Protein AF-A0A517QUG9-F1 (afdb_monomer_lite)

pLDDT: mean 95.22, std 3.38, range [81.62, 98.56]

Radius of gyration: 12.28 Å; chains: 1; bounding box: 32×25×33 Å

Sequence (103 aa):
MQISFASYSKFLPDFAAALRDHSAKLDSGETIRIELESGGYAAATTVTIHPHDRESFETEWESSDSTRFPARIKALATALMKARCYGRFSVSHNDGLVELRRE

Foldseek 3Di:
DKAWADPDDPCLVQLLVQCVVCVVCQVVQHKGKGFAAFDFDKDKWKWFFDLPDPTIIDIPDDDPDNVPPGPVVSSNSNSCVVVVVGAMWIWTDDGRMIIIGGD

Structure (mmCIF, N/CA/C/O backbone):
data_AF-A0A517QUG9-F1
#
_entry.id   AF-A0A517QUG9-F1
#
loop_
_atom_site.group_PDB
_atom_site.id
_atom_site.type_symbol
_atom_site.label_atom_id
_atom_site.label_alt_id
_atom_site.label_comp_id
_atom_site.label_asym_id
_atom_site.label_entity_id
_atom_site.label_seq_id
_atom_site.pdbx_PDB_ins_code
_atom_site.Cartn_x
_atom_site.Cartn_y
_atom_site.Cartn_z
_atom_site.occupancy
_atom_site.B_iso_or_equiv
_atom_site.auth_seq_id
_atom_site.auth_comp_id
_atom_site.auth_asym_id
_atom_site.auth_atom_id
_atom_site.pdbx_PDB_model_num
ATOM 1 N N . MET A 1 1 ? 6.456 -8.730 9.445 1.00 92.56 1 MET A N 1
ATOM 2 C CA . MET A 1 1 ? 7.750 -8.107 9.076 1.00 92.56 1 MET A CA 1
ATOM 3 C C . MET A 1 1 ? 7.615 -6.585 9.098 1.00 92.56 1 MET A C 1
ATOM 5 O O . MET A 1 1 ? 6.533 -6.107 8.798 1.00 92.56 1 MET A O 1
ATOM 9 N N . GLN A 1 2 ? 8.666 -5.833 9.451 1.00 94.69 2 GLN A N 1
ATOM 10 C CA . GLN A 1 2 ? 8.672 -4.358 9.405 1.00 94.69 2 GLN A CA 1
ATOM 11 C C . GLN A 1 2 ? 9.424 -3.859 8.169 1.00 94.69 2 GLN A C 1
ATOM 13 O O . GLN A 1 2 ? 10.519 -4.346 7.881 1.00 94.69 2 GLN A O 1
ATOM 18 N N . ILE A 1 3 ? 8.857 -2.886 7.453 1.00 96.19 3 ILE A N 1
ATOM 19 C CA . ILE A 1 3 ? 9.464 -2.271 6.268 1.00 96.19 3 ILE A CA 1
ATOM 20 C C . ILE A 1 3 ? 9.449 -0.754 6.430 1.00 96.19 3 ILE A C 1
ATOM 22 O O . ILE A 1 3 ? 8.403 -0.155 6.663 1.00 96.19 3 ILE A O 1
ATOM 26 N N . SER A 1 4 ? 10.602 -0.108 6.259 1.00 96.75 4 SER A N 1
ATOM 27 C CA . SER A 1 4 ? 10.670 1.355 6.278 1.00 96.75 4 SER A CA 1
ATOM 28 C C . SER A 1 4 ? 9.918 1.953 5.091 1.00 96.75 4 SER A C 1
ATOM 30 O O . SER A 1 4 ? 9.973 1.407 3.981 1.00 96.75 4 SER A O 1
ATOM 32 N N . PHE A 1 5 ? 9.292 3.113 5.277 1.00 97.06 5 PHE A N 1
ATOM 33 C CA . PHE A 1 5 ? 8.690 3.870 4.180 1.00 97.06 5 PHE A CA 1
ATOM 34 C C . PHE A 1 5 ? 9.722 4.255 3.110 1.00 97.06 5 PHE A C 1
ATOM 36 O O . PHE A 1 5 ? 10.939 4.231 3.317 1.00 97.06 5 PHE A O 1
ATOM 43 N N . ALA A 1 6 ? 9.246 4.562 1.904 1.00 93.88 6 ALA A N 1
ATOM 44 C CA . ALA A 1 6 ? 10.110 5.061 0.842 1.00 93.88 6 ALA A CA 1
ATOM 45 C C . ALA A 1 6 ? 10.413 6.549 1.063 1.00 93.88 6 ALA A C 1
ATOM 47 O O . ALA A 1 6 ? 9.495 7.352 1.228 1.00 93.88 6 ALA A O 1
ATOM 48 N N . SER A 1 7 ? 11.687 6.941 0.976 1.00 90.00 7 SER A N 1
ATOM 49 C CA . SER A 1 7 ? 12.073 8.360 0.972 1.00 90.00 7 SER A CA 1
ATOM 50 C C . SER A 1 7 ? 11.537 9.078 -0.273 1.00 90.00 7 SER A C 1
ATOM 52 O O . SER A 1 7 ? 11.067 10.211 -0.195 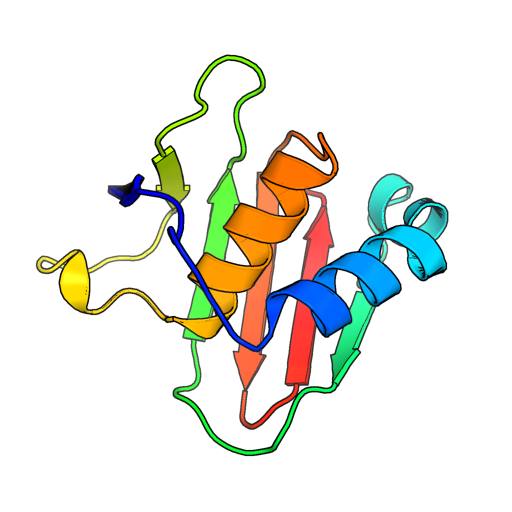1.00 90.00 7 SER A O 1
ATOM 54 N N . TYR A 1 8 ? 11.561 8.393 -1.421 1.00 89.81 8 TYR A N 1
ATOM 55 C CA . TYR A 1 8 ? 11.059 8.881 -2.701 1.00 89.81 8 TYR A CA 1
ATOM 56 C C . TYR A 1 8 ? 10.549 7.719 -3.563 1.00 89.81 8 TYR A C 1
ATOM 58 O O . TYR A 1 8 ? 11.090 6.615 -3.519 1.00 89.81 8 TYR A O 1
ATOM 66 N N . SER A 1 9 ? 9.510 7.970 -4.357 1.00 94.38 9 SER A N 1
ATOM 67 C CA . SER A 1 9 ? 9.063 7.081 -5.429 1.00 94.38 9 SER A CA 1
ATOM 68 C C . SER A 1 9 ? 8.309 7.893 -6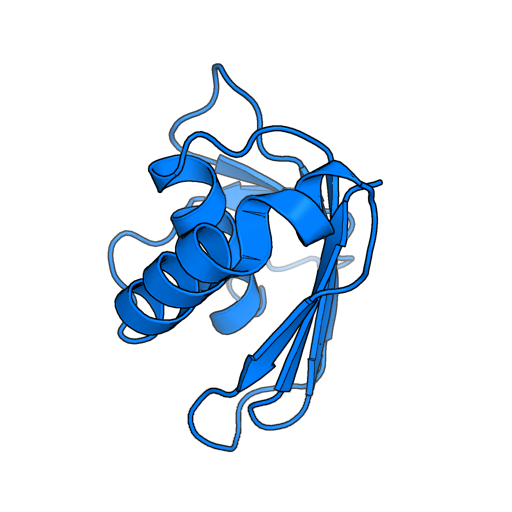.475 1.00 94.38 9 SER A C 1
ATOM 70 O O . SER A 1 9 ? 7.497 8.754 -6.127 1.00 94.38 9 SER A O 1
ATOM 72 N N . LYS A 1 10 ? 8.547 7.588 -7.754 1.00 95.31 10 LYS A N 1
ATOM 73 C CA . LYS A 1 10 ? 7.858 8.238 -8.875 1.00 95.31 10 LYS A CA 1
ATOM 74 C C . LYS A 1 10 ? 6.354 7.949 -8.928 1.00 95.31 10 LYS A C 1
ATOM 76 O O . LYS A 1 10 ? 5.633 8.729 -9.522 1.00 95.31 10 LYS A O 1
ATOM 81 N N . PHE A 1 11 ? 5.891 6.883 -8.268 1.00 95.88 11 PHE A N 1
ATOM 82 C CA . PHE A 1 11 ? 4.476 6.480 -8.222 1.00 95.88 11 PHE A CA 1
ATOM 83 C C . PHE A 1 11 ? 3.670 7.191 -7.125 1.00 95.88 11 PHE A C 1
ATOM 85 O O . PHE A 1 11 ? 2.461 7.011 -7.022 1.00 95.88 11 PHE A O 1
ATOM 92 N N . LEU A 1 12 ? 4.326 7.969 -6.251 1.00 95.94 12 LEU A N 1
ATOM 93 C CA . LEU A 1 12 ? 3.637 8.662 -5.158 1.00 95.94 12 LEU A CA 1
ATOM 94 C C . LEU A 1 12 ? 2.527 9.615 -5.630 1.00 95.94 12 LEU A C 1
ATOM 96 O O . LEU A 1 12 ? 1.490 9.625 -4.969 1.00 95.94 12 LEU A O 1
ATOM 100 N N . PRO A 1 13 ? 2.698 10.410 -6.707 1.00 95.75 13 PRO A N 1
ATOM 101 C CA . PRO A 1 13 ? 1.632 11.279 -7.198 1.00 95.75 13 PRO A CA 1
ATOM 102 C C . PRO A 1 13 ? 0.384 10.498 -7.625 1.00 95.75 13 PRO A C 1
ATOM 104 O O . PRO A 1 13 ? -0.717 10.876 -7.228 1.00 95.75 13 PRO A O 1
ATOM 107 N N . ASP A 1 14 ? 0.560 9.384 -8.342 1.00 96.75 14 ASP A N 1
ATOM 108 C CA . ASP A 1 14 ? -0.545 8.546 -8.826 1.00 96.75 14 ASP A CA 1
ATOM 109 C C . ASP A 1 14 ? -1.317 7.926 -7.656 1.00 96.75 14 ASP A C 1
ATOM 111 O O . ASP A 1 14 ? -2.543 8.014 -7.585 1.00 96.75 14 ASP A O 1
ATOM 115 N N . PHE A 1 15 ? -0.599 7.391 -6.661 1.00 97.50 15 PHE A N 1
ATOM 116 C CA . PHE A 1 15 ? -1.228 6.874 -5.446 1.00 97.50 15 PHE A CA 1
ATOM 117 C C . PHE A 1 15 ? -1.939 7.963 -4.641 1.00 97.50 15 PHE A C 1
ATOM 119 O O . PHE A 1 15 ? -3.040 7.738 -4.145 1.00 97.50 15 PHE A O 1
ATOM 126 N N . ALA A 1 16 ? -1.340 9.147 -4.500 1.00 96.50 16 ALA A N 1
ATOM 127 C CA . ALA A 1 16 ? -1.961 10.247 -3.769 1.00 96.50 16 ALA A CA 1
ATOM 128 C C . ALA A 1 16 ? -3.256 10.726 -4.446 1.00 96.50 16 ALA A C 1
ATOM 130 O O . ALA A 1 16 ? -4.236 11.004 -3.755 1.00 96.50 16 ALA A O 1
ATOM 131 N N . ALA A 1 17 ? -3.272 10.794 -5.781 1.00 96.94 17 ALA A N 1
ATOM 132 C CA . ALA A 1 17 ? -4.474 11.111 -6.543 1.00 96.94 17 ALA A CA 1
ATOM 133 C C . ALA A 1 17 ? -5.554 10.039 -6.344 1.00 96.94 17 ALA A C 1
ATOM 135 O O . ALA A 1 17 ? -6.662 10.367 -5.927 1.00 96.94 17 ALA A O 1
ATOM 136 N N . ALA A 1 18 ? -5.209 8.761 -6.515 1.00 96.94 18 ALA A N 1
ATOM 137 C CA . ALA A 1 18 ? -6.158 7.662 -6.365 1.00 96.94 18 ALA A CA 1
ATOM 138 C C . ALA A 1 18 ? -6.764 7.566 -4.953 1.00 96.94 18 ALA A C 1
ATOM 140 O O . ALA A 1 18 ? -7.968 7.367 -4.811 1.00 96.94 18 ALA A O 1
ATOM 141 N N . LEU A 1 19 ? -5.960 7.745 -3.897 1.00 96.81 19 LEU A N 1
ATOM 142 C CA . LEU A 1 19 ? -6.455 7.728 -2.515 1.00 96.81 19 LEU A CA 1
ATOM 143 C C . LEU A 1 19 ? -7.420 8.883 -2.231 1.00 96.81 19 LEU A C 1
ATOM 145 O O . LEU A 1 19 ? -8.392 8.706 -1.499 1.00 96.81 19 LEU A O 1
ATOM 149 N N . ARG A 1 20 ? -7.176 10.059 -2.816 1.00 96.62 20 ARG A N 1
ATOM 150 C CA . ARG A 1 20 ? -8.091 11.198 -2.710 1.00 96.62 20 ARG A CA 1
ATOM 151 C C . ARG A 1 20 ? -9.399 10.911 -3.447 1.00 96.62 20 ARG A C 1
ATOM 153 O O . ARG A 1 20 ? -10.471 11.082 -2.868 1.00 96.62 20 ARG A O 1
ATOM 160 N N . ASP A 1 21 ? -9.300 10.442 -4.687 1.00 97.06 21 ASP A N 1
ATOM 161 C CA . ASP A 1 21 ? -10.435 10.275 -5.599 1.00 97.06 21 ASP A CA 1
ATOM 162 C C . ASP A 1 21 ? -11.306 9.049 -5.239 1.00 97.06 21 ASP A C 1
ATOM 164 O O . ASP A 1 21 ? -12.478 8.972 -5.616 1.00 97.06 21 ASP A O 1
ATOM 168 N N . HIS A 1 22 ? -10.767 8.100 -4.463 1.00 95.75 22 HIS A N 1
ATOM 169 C CA . HIS A 1 22 ? -11.462 6.881 -4.031 1.00 95.75 22 HIS A CA 1
ATOM 170 C C . HIS A 1 22 ? -11.550 6.698 -2.510 1.00 95.75 22 HIS A C 1
ATOM 172 O O . HIS A 1 22 ? -11.847 5.597 -2.047 1.00 95.75 22 HIS A O 1
ATOM 178 N N . SER A 1 23 ? -11.346 7.761 -1.729 1.00 93.62 23 SER A N 1
ATOM 179 C CA . SER A 1 23 ? -11.400 7.720 -0.257 1.00 93.62 23 SER A CA 1
ATOM 180 C C . SER A 1 23 ? -12.678 7.059 0.279 1.00 93.62 23 SER A C 1
ATOM 182 O O . SER A 1 23 ? -12.597 6.108 1.049 1.00 93.62 23 SER A O 1
ATOM 184 N N . ALA A 1 24 ? -13.852 7.458 -0.223 1.00 95.12 24 ALA A N 1
ATOM 185 C CA . ALA A 1 24 ? -15.139 6.890 0.193 1.00 95.12 24 ALA A CA 1
ATOM 186 C C . ALA A 1 24 ? -15.272 5.376 -0.075 1.00 95.12 24 ALA A C 1
ATOM 188 O O . ALA A 1 24 ? -15.865 4.650 0.725 1.00 95.12 24 ALA A O 1
ATOM 189 N N . LYS A 1 25 ? -14.704 4.882 -1.183 1.00 95.38 25 LYS A N 1
ATOM 190 C CA . LYS A 1 25 ? -14.681 3.444 -1.502 1.00 95.38 25 LYS A CA 1
ATOM 191 C C . LYS A 1 25 ? -13.747 2.693 -0.561 1.00 95.38 25 LYS A C 1
ATOM 193 O O . LYS A 1 25 ? -14.103 1.655 -0.016 1.00 95.38 25 LYS A O 1
ATOM 198 N N . LEU A 1 26 ? -12.562 3.250 -0.323 1.00 94.88 26 LEU A N 1
ATOM 199 C CA . LEU A 1 26 ? -11.595 2.642 0.582 1.00 94.88 26 LEU A CA 1
ATOM 200 C C . LEU A 1 26 ? -12.125 2.576 2.024 1.00 94.88 26 LEU A C 1
ATOM 202 O O . LEU A 1 26 ? -11.912 1.580 2.711 1.00 94.88 26 LEU A O 1
ATOM 206 N N . ASP A 1 27 ? -12.837 3.607 2.479 1.00 93.81 27 ASP A N 1
ATOM 207 C CA . ASP A 1 27 ? -13.409 3.665 3.829 1.00 93.81 27 ASP A CA 1
ATOM 208 C C . ASP A 1 27 ? -14.627 2.749 4.012 1.00 93.81 27 ASP A C 1
ATOM 210 O O . ASP A 1 27 ? -14.883 2.291 5.122 1.00 93.81 27 ASP A O 1
ATOM 214 N N . SER A 1 28 ? -15.338 2.419 2.931 1.00 94.94 28 SER A N 1
ATOM 215 C CA . SER A 1 28 ? -16.420 1.422 2.936 1.00 94.94 28 SER A CA 1
ATOM 216 C C . SER A 1 28 ? -15.930 -0.021 2.747 1.00 94.94 28 SER A C 1
ATOM 218 O O . SER A 1 28 ? -16.743 -0.944 2.725 1.00 94.94 28 SER A O 1
ATOM 220 N N . GLY A 1 29 ? -14.613 -0.239 2.643 1.00 94.56 29 GLY A N 1
ATOM 221 C CA . GLY A 1 29 ? -14.023 -1.567 2.446 1.00 94.56 29 GLY A CA 1
ATOM 222 C C . GLY A 1 29 ? -14.137 -2.093 1.012 1.00 94.56 29 GLY A C 1
ATOM 223 O O . GLY A 1 29 ? -13.867 -3.270 0.763 1.00 94.56 29 GLY A O 1
ATOM 224 N N . GLU A 1 30 ? -14.514 -1.248 0.050 1.00 97.06 30 GLU A N 1
ATOM 225 C CA . GLU A 1 30 ? -14.487 -1.603 -1.365 1.00 97.06 30 GLU A CA 1
ATOM 226 C C . GLU A 1 30 ? -13.047 -1.669 -1.892 1.00 97.06 30 GLU A C 1
ATOM 228 O O . GLU A 1 30 ? -12.142 -0.956 -1.448 1.00 97.06 30 GLU A O 1
ATOM 2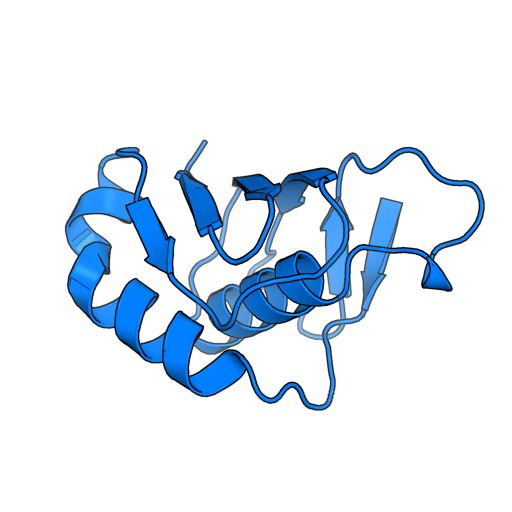33 N N . THR A 1 31 ? -12.832 -2.524 -2.892 1.00 97.38 31 THR A N 1
ATOM 234 C CA . THR A 1 31 ? -11.552 -2.589 -3.599 1.00 97.38 31 THR A CA 1
ATOM 235 C C . THR A 1 31 ? -11.432 -1.427 -4.577 1.00 97.38 31 THR A C 1
ATOM 237 O O . THR A 1 31 ? -12.267 -1.260 -5.470 1.00 97.38 31 THR A O 1
ATOM 240 N N . ILE A 1 32 ? -10.347 -0.667 -4.463 1.00 97.44 32 ILE A N 1
ATOM 241 C CA . ILE A 1 32 ? -9.960 0.349 -5.441 1.00 97.44 32 ILE A CA 1
ATOM 242 C C . ILE A 1 32 ? -8.872 -0.211 -6.359 1.00 97.44 32 ILE A C 1
ATOM 244 O O . ILE A 1 32 ? -8.035 -1.010 -5.933 1.00 97.44 32 ILE A O 1
ATOM 248 N N . ARG A 1 33 ? -8.893 0.209 -7.626 1.00 97.50 33 ARG A N 1
ATOM 249 C CA . ARG A 1 33 ? -7.917 -0.180 -8.649 1.00 97.50 33 ARG A CA 1
ATOM 250 C C . ARG A 1 33 ? -7.146 1.046 -9.093 1.00 97.50 33 ARG A C 1
ATOM 252 O O . ARG A 1 33 ? -7.753 2.070 -9.389 1.00 97.50 33 ARG A O 1
ATOM 259 N N . ILE A 1 34 ? -5.828 0.933 -9.107 1.00 97.38 34 ILE A N 1
ATOM 260 C CA . ILE A 1 34 ? -4.915 2.021 -9.438 1.00 97.38 34 ILE A CA 1
ATOM 261 C C . ILE A 1 34 ? -4.036 1.534 -10.579 1.00 97.38 34 ILE A C 1
ATOM 263 O O . ILE A 1 34 ? -3.314 0.547 -10.431 1.00 97.38 34 ILE A O 1
ATOM 267 N N . GLU A 1 35 ? -4.118 2.219 -11.712 1.00 96.12 35 GLU A N 1
ATOM 268 C CA . GLU A 1 35 ? -3.293 1.937 -12.881 1.00 96.12 35 GLU A CA 1
ATOM 269 C C . GLU A 1 35 ? -2.019 2.783 -12.821 1.00 96.12 35 GLU A C 1
ATOM 271 O O . GLU A 1 35 ? -2.064 4.003 -12.665 1.00 96.12 35 GLU A O 1
ATOM 276 N N . LEU A 1 36 ? -0.875 2.116 -12.921 1.00 95.31 36 LEU A N 1
ATOM 277 C CA . LEU A 1 36 ? 0.452 2.710 -13.033 1.00 95.31 36 LEU A CA 1
ATOM 278 C C . LEU A 1 36 ? 1.043 2.368 -14.404 1.00 95.31 36 LEU A C 1
ATOM 280 O O . LEU A 1 36 ? 0.478 1.588 -15.169 1.00 95.31 36 LEU A O 1
ATOM 284 N N . GLU A 1 37 ? 2.240 2.884 -14.694 1.00 93.69 37 GLU A N 1
ATOM 285 C CA . GLU A 1 37 ? 3.014 2.387 -15.836 1.00 93.69 37 GLU A CA 1
ATOM 286 C C . GLU A 1 37 ? 3.182 0.848 -15.753 1.00 93.69 37 GLU A C 1
ATOM 288 O O . GLU A 1 37 ? 3.384 0.278 -14.668 1.00 93.69 37 GLU A O 1
ATOM 293 N N . SER A 1 38 ? 3.147 0.172 -16.901 1.00 92.62 38 SER A N 1
ATOM 294 C CA . SER A 1 38 ? 3.308 -1.285 -16.991 1.00 92.62 38 SER A CA 1
ATOM 295 C C . SER A 1 38 ? 4.620 -1.778 -16.360 1.00 92.62 38 SER A C 1
ATOM 297 O O . SER A 1 38 ? 5.599 -1.035 -16.229 1.00 92.62 38 SER A O 1
ATOM 299 N N . GLY A 1 39 ? 4.662 -3.054 -15.987 1.00 92.00 39 GLY A N 1
ATOM 300 C CA . GLY A 1 39 ? 5.822 -3.727 -15.412 1.00 92.00 39 GLY A CA 1
ATOM 301 C C . GLY A 1 39 ? 5.800 -3.841 -13.888 1.00 92.00 39 GLY A C 1
ATOM 302 O O . GLY A 1 39 ? 4.787 -3.650 -13.221 1.00 92.00 39 GLY A O 1
ATOM 303 N N . GLY A 1 40 ? 6.961 -4.166 -13.317 1.00 87.75 40 GLY A N 1
ATOM 304 C CA . GLY A 1 40 ? 7.106 -4.479 -11.895 1.00 87.75 40 GLY A CA 1
ATOM 305 C C . GLY A 1 40 ? 6.713 -5.919 -11.550 1.00 87.75 40 GLY A C 1
ATOM 306 O O . GLY A 1 40 ? 5.990 -6.588 -12.279 1.00 87.75 40 GLY A O 1
ATOM 307 N N . TYR A 1 41 ? 7.214 -6.410 -10.418 1.00 86.50 41 TYR A N 1
ATOM 308 C CA . TYR A 1 41 ? 6.980 -7.789 -9.992 1.00 86.50 41 TYR A CA 1
ATOM 309 C C . TYR A 1 41 ? 5.579 -7.975 -9.422 1.00 86.50 41 TYR A C 1
ATOM 311 O O . TYR A 1 41 ? 5.119 -7.151 -8.626 1.00 86.50 41 TYR A O 1
ATOM 319 N N . ALA A 1 42 ? 4.934 -9.079 -9.798 1.00 93.38 42 ALA A N 1
ATOM 320 C CA . ALA A 1 42 ? 3.685 -9.489 -9.186 1.00 93.38 42 ALA A CA 1
ATOM 321 C C . ALA A 1 42 ? 3.909 -9.813 -7.703 1.00 93.38 42 ALA A C 1
ATOM 323 O O . ALA A 1 42 ? 4.861 -10.513 -7.350 1.00 93.38 42 ALA A O 1
ATOM 324 N N . ALA A 1 43 ? 3.052 -9.282 -6.838 1.00 94.75 43 ALA A N 1
ATOM 325 C CA . ALA A 1 43 ? 3.098 -9.542 -5.406 1.00 94.75 43 ALA A CA 1
ATOM 326 C C . ALA A 1 43 ? 1.742 -9.250 -4.765 1.00 94.75 43 ALA A C 1
ATOM 328 O O . ALA A 1 43 ? 1.028 -8.350 -5.201 1.00 94.75 43 ALA A O 1
ATOM 329 N N . ALA A 1 44 ? 1.424 -9.971 -3.696 1.00 96.50 44 ALA A N 1
ATOM 330 C CA . ALA A 1 44 ? 0.286 -9.683 -2.839 1.00 96.50 44 ALA A CA 1
ATOM 331 C C . ALA A 1 44 ? 0.713 -9.820 -1.379 1.00 96.50 44 ALA A C 1
ATOM 333 O O . ALA A 1 44 ? 1.497 -10.706 -1.042 1.00 96.50 44 ALA A O 1
ATOM 334 N N . THR A 1 45 ? 0.248 -8.910 -0.532 1.00 97.44 45 THR A N 1
ATOM 335 C CA . THR A 1 45 ? 0.522 -8.920 0.906 1.00 97.44 45 THR A CA 1
ATOM 336 C C . THR A 1 45 ? -0.462 -8.012 1.627 1.00 97.44 45 THR A C 1
ATOM 338 O O . THR A 1 45 ? -1.052 -7.113 1.023 1.00 97.44 45 THR A O 1
ATOM 341 N N . THR A 1 46 ? -0.583 -8.189 2.935 1.00 98.06 46 THR A N 1
ATOM 342 C CA . THR A 1 46 ? -1.228 -7.199 3.792 1.00 98.06 46 THR A CA 1
ATOM 343 C C . THR A 1 46 ? -0.203 -6.184 4.286 1.00 98.06 46 THR A C 1
ATOM 345 O O . THR A 1 46 ? 0.945 -6.544 4.557 1.00 98.06 46 THR A O 1
ATOM 348 N N . VAL A 1 47 ? -0.605 -4.916 4.375 1.00 98.00 47 VAL A N 1
ATOM 349 C CA . VAL A 1 47 ? 0.169 -3.826 4.981 1.00 98.00 47 VAL A CA 1
ATOM 350 C C . VAL A 1 47 ? -0.623 -3.179 6.115 1.00 98.00 47 VAL A C 1
ATOM 352 O O . VAL A 1 47 ? -1.820 -2.931 5.978 1.00 98.00 47 VAL A O 1
ATOM 355 N N . THR A 1 48 ? 0.044 -2.873 7.224 1.00 98.56 48 THR A N 1
ATOM 356 C CA . THR A 1 48 ? -0.549 -2.197 8.384 1.00 98.56 48 THR A CA 1
ATOM 357 C C . THR A 1 48 ? 0.143 -0.858 8.598 1.00 98.56 48 THR A C 1
ATOM 359 O O . THR A 1 48 ? 1.343 -0.811 8.871 1.00 98.56 48 THR A O 1
ATOM 362 N N . ILE A 1 49 ? -0.614 0.233 8.475 1.00 98.25 49 ILE A N 1
ATOM 363 C CA . ILE A 1 49 ? -0.136 1.602 8.687 1.00 98.25 49 ILE A CA 1
ATOM 364 C C . ILE A 1 49 ? -0.566 2.068 10.076 1.00 98.25 49 ILE A C 1
ATOM 366 O O . ILE A 1 49 ? -1.760 2.242 10.343 1.00 98.25 49 ILE A O 1
ATOM 370 N N . HIS A 1 50 ? 0.411 2.311 10.945 1.00 97.31 50 HIS A N 1
ATOM 371 C CA . HIS A 1 50 ? 0.169 2.750 12.316 1.00 97.31 50 HIS A CA 1
ATOM 372 C C . HIS A 1 50 ? 0.122 4.280 12.427 1.00 97.31 50 HIS A C 1
ATOM 374 O O . HIS A 1 50 ? 0.918 4.966 11.791 1.00 97.31 50 HIS A O 1
ATOM 380 N N . PRO A 1 51 ? -0.750 4.854 13.276 1.00 95.44 51 PRO A N 1
ATOM 381 C CA . PRO A 1 51 ? -0.843 6.307 13.446 1.00 95.44 51 PRO A CA 1
ATOM 382 C C . PRO A 1 51 ? 0.391 6.938 14.109 1.00 95.44 51 PRO A C 1
ATOM 384 O O . PRO A 1 51 ? 0.652 8.128 13.914 1.00 95.44 51 PRO A O 1
ATOM 387 N N . HIS A 1 52 ? 1.143 6.159 14.892 1.00 94.00 52 HIS A N 1
ATOM 388 C CA . HIS A 1 52 ? 2.285 6.637 15.680 1.00 94.00 52 HIS A CA 1
ATOM 389 C C . HIS A 1 52 ? 3.652 6.264 15.092 1.00 94.00 52 HIS A C 1
ATOM 391 O O . HIS A 1 52 ? 4.651 6.842 15.514 1.00 94.00 52 HIS A O 1
ATOM 397 N N . ASP A 1 53 ? 3.702 5.358 14.112 1.00 93.88 53 ASP A N 1
ATOM 398 C CA . ASP A 1 53 ? 4.935 5.009 13.408 1.00 93.88 53 ASP A CA 1
ATOM 399 C C . ASP A 1 53 ? 5.022 5.808 12.103 1.00 93.88 53 ASP A C 1
ATOM 401 O O . ASP A 1 53 ? 4.170 5.704 11.221 1.00 93.88 53 ASP A O 1
ATOM 405 N N . ARG A 1 54 ? 6.041 6.664 12.002 1.00 92.88 54 ARG A N 1
ATOM 406 C CA . ARG A 1 54 ? 6.288 7.494 10.813 1.00 92.88 54 ARG A CA 1
ATOM 407 C C . ARG A 1 54 ? 7.462 6.998 9.980 1.00 92.88 54 ARG A C 1
ATOM 409 O O . ARG A 1 54 ? 7.750 7.596 8.945 1.00 92.88 54 ARG A O 1
ATOM 416 N N . GLU A 1 55 ? 8.138 5.948 10.430 1.00 96.06 55 GLU A N 1
ATOM 417 C CA . GLU A 1 55 ? 9.363 5.431 9.826 1.00 96.06 55 GLU A CA 1
ATOM 418 C C . GLU A 1 55 ? 9.109 4.114 9.094 1.00 96.06 55 GLU A C 1
ATOM 420 O O . GLU A 1 55 ? 9.690 3.890 8.025 1.00 96.06 55 GLU A O 1
ATOM 425 N N . SER A 1 56 ? 8.196 3.288 9.608 1.00 97.25 56 SER A N 1
ATOM 426 C CA . SER A 1 56 ? 7.879 1.967 9.072 1.00 97.25 56 SER A CA 1
ATOM 427 C C . SER A 1 56 ? 6.392 1.618 9.063 1.00 97.25 56 SER A C 1
ATOM 429 O O . SER A 1 56 ? 5.541 2.287 9.644 1.00 97.25 56 SER A O 1
ATOM 431 N N . PHE A 1 57 ? 6.093 0.544 8.336 1.00 97.81 57 PHE A N 1
ATOM 432 C CA . PHE A 1 57 ? 4.816 -0.151 8.344 1.00 97.81 57 PHE A CA 1
ATOM 433 C C . PHE A 1 57 ? 5.043 -1.655 8.500 1.00 97.81 57 PHE A C 1
ATOM 435 O O . PHE A 1 57 ? 6.101 -2.186 8.134 1.00 97.81 57 PHE A O 1
ATOM 442 N N . GLU A 1 58 ? 4.017 -2.354 8.978 1.00 97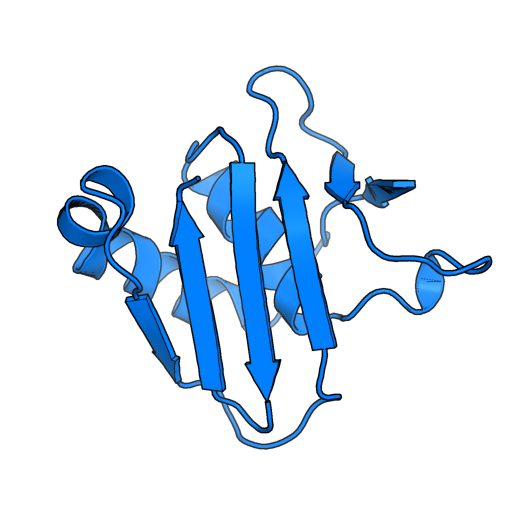.44 58 GLU A N 1
ATOM 443 C CA . GLU A 1 58 ? 4.064 -3.811 9.093 1.00 97.44 58 GLU A CA 1
ATOM 444 C C . GLU A 1 58 ? 3.524 -4.474 7.838 1.00 97.44 58 GLU A C 1
ATOM 446 O O . GLU A 1 58 ? 2.659 -3.940 7.146 1.00 97.44 58 GLU A O 1
ATOM 451 N N . THR A 1 59 ? 4.011 -5.673 7.564 1.00 97.25 59 THR A N 1
ATOM 452 C CA . THR A 1 59 ? 3.556 -6.488 6.446 1.00 97.25 59 THR A CA 1
ATOM 453 C C . THR A 1 59 ? 3.630 -7.971 6.775 1.00 97.25 59 THR A C 1
ATOM 455 O O . THR A 1 59 ? 4.501 -8.407 7.536 1.00 97.25 59 THR A O 1
ATOM 458 N N . GLU A 1 60 ? 2.739 -8.750 6.173 1.00 95.75 60 GLU A N 1
ATOM 459 C CA . GLU A 1 60 ? 2.750 -10.221 6.217 1.00 95.75 60 GLU A CA 1
ATOM 460 C C . GLU A 1 60 ? 3.603 -10.840 5.106 1.00 95.75 60 GLU A C 1
ATOM 462 O O . GLU A 1 60 ? 3.600 -12.048 4.911 1.00 95.75 60 GLU A O 1
ATOM 467 N N . TRP A 1 61 ? 4.374 -10.020 4.392 1.00 92.62 61 TRP A N 1
ATOM 468 C CA . TRP A 1 61 ? 5.310 -10.491 3.384 1.00 92.62 61 TRP A CA 1
ATOM 469 C C . TRP A 1 61 ? 6.349 -11.443 3.986 1.00 92.62 61 TRP A C 1
ATOM 471 O O . TRP A 1 61 ? 7.160 -11.053 4.833 1.00 92.62 61 TRP A O 1
ATOM 481 N N . GLU A 1 62 ? 6.339 -12.686 3.512 1.00 86.94 62 GLU A N 1
ATOM 482 C CA . GLU A 1 62 ? 7.264 -13.733 3.931 1.00 86.94 62 GLU A CA 1
ATOM 483 C C . GLU A 1 62 ? 8.544 -13.678 3.083 1.00 86.94 62 GLU A C 1
ATOM 485 O O . GLU A 1 62 ? 8.613 -14.179 1.963 1.00 86.94 62 GLU A O 1
ATOM 490 N N . SER A 1 63 ? 9.582 -13.032 3.615 1.00 85.38 63 SER A N 1
ATOM 491 C CA . SER A 1 63 ? 10.924 -13.013 3.026 1.00 85.38 63 SER A CA 1
ATOM 492 C C . SER A 1 63 ? 11.974 -12.868 4.117 1.00 85.38 63 SER A C 1
ATOM 494 O O . SER A 1 63 ? 11.787 -12.119 5.076 1.00 85.38 63 SER A O 1
ATOM 496 N N . SER A 1 64 ? 13.113 -13.540 3.948 1.00 81.62 64 SER A N 1
ATOM 497 C CA . SER A 1 64 ? 14.289 -13.346 4.804 1.00 81.62 64 SER A CA 1
ATOM 498 C C . SER A 1 64 ? 15.030 -12.036 4.513 1.00 81.62 64 SER A C 1
ATOM 500 O O . SER A 1 64 ? 15.853 -11.608 5.316 1.00 81.62 64 SER A O 1
ATOM 502 N N . ASP A 1 65 ? 14.757 -11.405 3.368 1.00 85.56 65 ASP A N 1
ATOM 503 C CA . ASP A 1 65 ? 15.385 -10.161 2.922 1.00 85.56 65 ASP A CA 1
ATOM 504 C C . ASP A 1 65 ? 14.330 -9.058 2.740 1.00 85.56 65 ASP A C 1
ATOM 506 O O . ASP A 1 65 ? 13.442 -9.150 1.884 1.00 85.56 65 ASP A O 1
ATOM 510 N N . SER A 1 66 ? 14.437 -8.003 3.552 1.00 85.44 66 SER A N 1
ATOM 511 C CA . SER A 1 66 ? 13.556 -6.827 3.537 1.00 85.44 66 SER A CA 1
ATOM 512 C C . SER A 1 66 ? 13.769 -5.923 2.333 1.00 85.44 66 SER A C 1
ATOM 514 O O . SER A 1 66 ? 12.844 -5.233 1.902 1.00 85.44 66 SER A O 1
ATOM 516 N N . THR A 1 67 ? 14.967 -5.943 1.751 1.00 86.75 67 THR A N 1
ATOM 517 C CA . THR A 1 67 ? 15.322 -5.105 0.603 1.00 86.75 67 THR A CA 1
ATOM 518 C C . THR A 1 67 ? 14.621 -5.566 -0.675 1.00 86.75 67 THR A C 1
ATOM 520 O O . THR A 1 67 ? 14.445 -4.786 -1.609 1.00 86.75 67 THR A O 1
ATOM 523 N N . ARG A 1 68 ? 14.144 -6.817 -0.684 1.00 90.06 68 ARG A N 1
ATOM 524 C CA . ARG A 1 68 ? 13.371 -7.440 -1.765 1.00 90.06 68 ARG A CA 1
ATOM 525 C C . ARG A 1 68 ? 11.881 -7.109 -1.725 1.00 90.06 68 ARG A C 1
ATOM 527 O O . ARG A 1 68 ? 11.141 -7.586 -2.584 1.00 90.06 68 ARG A O 1
ATOM 534 N N . PHE A 1 69 ? 11.429 -6.322 -0.749 1.00 94.25 69 PHE A N 1
ATOM 535 C CA . PHE A 1 69 ? 10.024 -5.956 -0.638 1.00 94.25 69 PHE A CA 1
ATOM 536 C C . PHE A 1 69 ? 9.544 -5.180 -1.888 1.00 94.25 69 PHE A C 1
ATOM 538 O O . PHE A 1 69 ? 10.256 -4.286 -2.360 1.00 94.25 69 PHE A O 1
ATOM 545 N N . PRO A 1 70 ? 8.346 -5.471 -2.437 1.00 94.38 70 PRO A N 1
ATOM 546 C CA . PRO A 1 70 ? 7.883 -4.869 -3.686 1.00 94.38 70 PRO A CA 1
ATOM 547 C C . PRO A 1 70 ? 7.826 -3.335 -3.631 1.00 94.38 70 PRO A C 1
ATOM 549 O O . PRO A 1 70 ? 7.054 -2.738 -2.878 1.00 94.38 70 PRO A O 1
ATOM 552 N N . ALA A 1 71 ? 8.612 -2.678 -4.488 1.00 94.38 71 ALA A N 1
ATOM 553 C CA . ALA A 1 71 ? 8.772 -1.222 -4.474 1.00 94.38 71 ALA A CA 1
ATOM 554 C C . ALA A 1 71 ? 7.454 -0.451 -4.682 1.00 94.38 71 ALA A C 1
ATOM 556 O O . ALA A 1 71 ? 7.257 0.608 -4.085 1.00 94.38 71 ALA A O 1
ATOM 557 N N . ARG A 1 72 ? 6.531 -0.982 -5.497 1.00 96.00 72 ARG A N 1
ATOM 558 C CA . ARG A 1 72 ? 5.223 -0.356 -5.760 1.00 96.00 72 ARG A CA 1
ATOM 559 C C . ARG A 1 72 ? 4.283 -0.454 -4.558 1.00 96.00 72 ARG A C 1
ATOM 561 O O . ARG A 1 72 ? 3.670 0.545 -4.200 1.00 96.00 72 ARG A O 1
ATOM 568 N N . ILE A 1 73 ? 4.267 -1.592 -3.861 1.00 97.25 73 ILE A N 1
ATOM 569 C CA . ILE A 1 73 ? 3.520 -1.744 -2.602 1.00 97.25 73 ILE A CA 1
ATOM 570 C C . ILE A 1 73 ? 4.125 -0.844 -1.513 1.00 97.25 73 ILE A C 1
ATOM 572 O O . ILE A 1 73 ? 3.395 -0.173 -0.790 1.00 97.25 73 ILE A O 1
ATOM 576 N N . LYS A 1 74 ? 5.459 -0.730 -1.443 1.00 97.31 74 LYS A N 1
ATOM 577 C CA . LYS A 1 74 ? 6.135 0.206 -0.524 1.00 97.31 74 LYS A CA 1
ATOM 578 C C . LYS A 1 74 ? 5.761 1.664 -0.801 1.00 97.31 74 LYS A C 1
ATOM 580 O O . LYS A 1 74 ? 5.549 2.444 0.130 1.00 97.31 74 LYS A O 1
ATOM 585 N N . ALA A 1 75 ? 5.684 2.041 -2.075 1.00 97.31 75 ALA A N 1
ATOM 586 C CA . ALA A 1 75 ? 5.247 3.369 -2.485 1.00 97.31 75 ALA A CA 1
ATOM 587 C C . ALA A 1 75 ? 3.776 3.623 -2.112 1.00 97.31 75 ALA A C 1
ATOM 589 O O . ALA A 1 75 ? 3.481 4.691 -1.578 1.00 97.31 75 ALA A O 1
ATOM 590 N N . LEU A 1 76 ? 2.891 2.634 -2.286 1.00 98.19 76 LEU A N 1
ATOM 591 C CA . LEU A 1 76 ? 1.501 2.714 -1.833 1.00 98.19 76 LEU A CA 1
ATOM 592 C C . LEU A 1 76 ? 1.403 2.896 -0.311 1.00 98.19 76 LEU A C 1
ATOM 594 O O . LEU A 1 76 ? 0.733 3.818 0.146 1.00 98.19 76 LEU A O 1
ATOM 598 N N . ALA A 1 77 ? 2.118 2.084 0.476 1.00 98.25 77 ALA A N 1
ATOM 599 C CA . ALA A 1 77 ? 2.154 2.202 1.937 1.00 98.25 77 ALA A CA 1
ATOM 600 C C . ALA A 1 77 ? 2.637 3.592 2.387 1.00 98.25 77 ALA A C 1
ATOM 602 O O . ALA A 1 77 ? 2.084 4.203 3.300 1.00 98.25 77 ALA A O 1
ATOM 603 N N . THR A 1 78 ? 3.628 4.140 1.680 1.00 98.25 78 THR A N 1
ATOM 604 C CA . THR A 1 78 ? 4.121 5.504 1.912 1.00 98.25 78 THR A CA 1
ATOM 605 C C . THR A 1 78 ? 3.051 6.556 1.599 1.00 98.25 78 THR A C 1
ATOM 607 O O . THR A 1 78 ? 2.915 7.532 2.338 1.00 98.25 78 THR A O 1
ATOM 610 N N . ALA A 1 79 ? 2.283 6.382 0.520 1.00 97.94 79 ALA A N 1
ATOM 611 C CA . ALA A 1 79 ? 1.187 7.283 0.169 1.00 97.94 79 ALA A CA 1
ATOM 612 C C . ALA A 1 79 ? 0.049 7.232 1.203 1.00 97.94 79 ALA A C 1
ATOM 614 O O . ALA A 1 79 ? -0.418 8.288 1.626 1.00 97.94 79 ALA A O 1
ATOM 615 N N . LEU A 1 80 ? -0.322 6.036 1.679 1.00 97.88 80 LEU A N 1
ATOM 616 C CA . LEU A 1 80 ? -1.295 5.849 2.762 1.00 97.88 80 LEU A CA 1
ATOM 617 C C . LEU A 1 80 ? -0.871 6.601 4.028 1.00 97.88 80 LEU A C 1
ATOM 619 O O . LEU A 1 80 ? -1.645 7.391 4.567 1.00 97.88 80 LE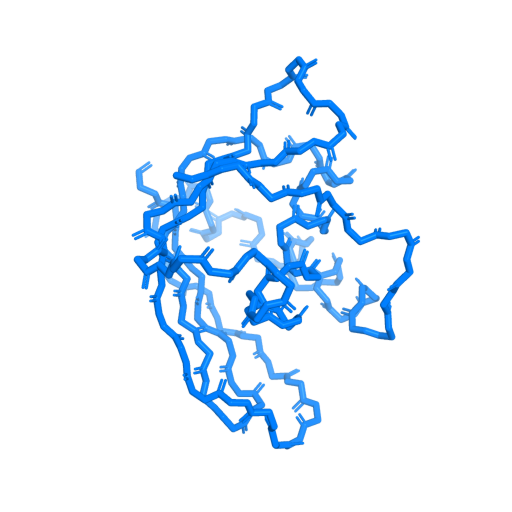U A O 1
ATOM 623 N N . MET A 1 81 ? 0.389 6.443 4.445 1.00 97.81 81 MET A N 1
ATOM 624 C CA . MET A 1 81 ? 0.930 7.148 5.608 1.00 97.81 81 MET A CA 1
ATOM 625 C C . MET A 1 81 ? 0.881 8.674 5.443 1.00 97.81 81 MET A C 1
ATOM 627 O O . MET A 1 81 ? 0.451 9.393 6.348 1.00 97.81 81 MET A O 1
ATOM 631 N N . LYS A 1 82 ? 1.277 9.192 4.272 1.00 96.38 82 LYS A N 1
ATOM 632 C CA . LYS A 1 82 ? 1.228 10.635 3.969 1.00 96.38 82 LYS A CA 1
ATOM 633 C C . LYS A 1 82 ? -0.200 11.182 3.958 1.00 96.38 82 LYS A C 1
ATOM 635 O O . LYS A 1 82 ? -0.419 12.295 4.432 1.00 96.38 82 LYS A O 1
ATOM 640 N N . ALA A 1 83 ? -1.156 10.390 3.479 1.00 95.56 83 ALA A N 1
ATOM 641 C CA . ALA A 1 83 ? -2.581 10.701 3.514 1.00 95.56 83 ALA A CA 1
ATOM 642 C C . ALA A 1 83 ? -3.213 10.518 4.907 1.00 95.56 83 ALA A C 1
ATOM 644 O O . ALA A 1 83 ? -4.395 10.804 5.072 1.00 95.56 83 ALA A O 1
ATOM 645 N N . ARG A 1 84 ? -2.446 10.058 5.912 1.00 96.12 84 ARG A N 1
ATOM 646 C CA . ARG A 1 84 ? -2.941 9.675 7.249 1.00 96.12 84 ARG A CA 1
ATOM 647 C C . ARG A 1 84 ? -4.042 8.609 7.194 1.00 96.12 84 ARG A C 1
ATOM 649 O O . ARG A 1 84 ? -4.923 8.561 8.048 1.00 96.12 84 ARG A O 1
ATOM 656 N N . CYS A 1 85 ? -3.978 7.754 6.179 1.00 96.62 85 CYS A N 1
ATOM 657 C CA . CYS A 1 85 ? -4.870 6.624 5.998 1.00 96.62 85 CYS A CA 1
ATOM 658 C C . CYS A 1 85 ? -4.309 5.430 6.780 1.00 96.62 85 CYS A C 1
ATOM 660 O O . CYS A 1 85 ? -3.518 4.639 6.268 1.00 96.62 85 CYS A O 1
ATOM 662 N N . TYR A 1 86 ? -4.666 5.365 8.061 1.00 97.25 86 TYR A N 1
ATOM 663 C CA . TYR A 1 86 ? -4.203 4.331 8.986 1.00 97.25 86 TYR A CA 1
ATOM 664 C C . TYR A 1 86 ? -5.082 3.085 8.926 1.00 97.25 86 TYR A C 1
ATOM 666 O O . TYR A 1 86 ? -6.249 3.165 8.537 1.00 97.25 86 TYR A O 1
ATOM 674 N N . GLY A 1 87 ? -4.535 1.953 9.358 1.00 97.38 87 GLY A N 1
ATOM 675 C CA . GLY A 1 87 ? -5.240 0.676 9.419 1.00 97.38 87 GLY A CA 1
ATOM 676 C C . GLY A 1 87 ? -4.550 -0.418 8.618 1.00 97.38 87 GLY A C 1
ATOM 677 O O . GLY A 1 87 ? -3.387 -0.290 8.227 1.00 97.38 87 GLY A O 1
ATOM 678 N N . ARG A 1 88 ? -5.280 -1.510 8.411 1.00 98.06 88 ARG A N 1
ATOM 679 C CA . ARG A 1 88 ? -4.803 -2.714 7.740 1.00 98.06 88 ARG A CA 1
ATOM 680 C C . ARG A 1 88 ? -5.401 -2.799 6.340 1.00 98.06 88 ARG A C 1
ATOM 682 O O . ARG A 1 88 ? -6.574 -2.487 6.139 1.00 98.06 88 ARG A O 1
ATOM 689 N N . PHE A 1 89 ? -4.577 -3.177 5.370 1.00 98.38 89 PHE A N 1
ATOM 690 C CA . PHE A 1 89 ? -4.951 -3.161 3.963 1.00 98.38 89 PHE A CA 1
ATOM 691 C C . PHE A 1 89 ? -4.435 -4.391 3.232 1.00 98.38 89 PHE A C 1
ATOM 693 O O . PHE A 1 89 ? -3.238 -4.677 3.265 1.00 98.38 89 PHE A O 1
ATOM 700 N N . SER A 1 90 ? -5.317 -5.045 2.487 1.00 98.19 90 SER A N 1
ATOM 701 C CA . SER A 1 90 ? -4.935 -6.052 1.506 1.00 98.19 90 SER A CA 1
ATOM 702 C C . SER A 1 90 ? -4.490 -5.353 0.223 1.00 98.19 90 SER A C 1
ATOM 704 O O . SER A 1 90 ? -5.207 -4.490 -0.299 1.00 98.19 90 SER A O 1
ATOM 706 N N . VAL A 1 91 ? -3.297 -5.697 -0.265 1.00 98.00 91 VAL A N 1
ATOM 707 C CA . VAL A 1 91 ? -2.694 -5.083 -1.450 1.00 98.00 91 VAL A CA 1
ATOM 708 C C . VAL A 1 91 ? -2.217 -6.160 -2.409 1.00 98.00 91 VAL A C 1
ATOM 710 O O . VAL A 1 91 ? -1.508 -7.086 -2.013 1.00 98.00 91 VAL A O 1
ATOM 713 N N . SER A 1 92 ? -2.531 -5.992 -3.689 1.00 97.62 92 SER A N 1
ATOM 714 C CA . SER A 1 92 ? -1.924 -6.754 -4.776 1.00 97.62 92 SER A CA 1
ATOM 715 C C . SER A 1 92 ? -1.347 -5.811 -5.828 1.00 97.62 92 SER A C 1
ATOM 717 O O . SER A 1 92 ? -1.812 -4.688 -6.017 1.00 97.62 92 SER A O 1
ATOM 719 N N . HIS A 1 93 ? -0.296 -6.258 -6.500 1.00 96.50 93 HIS A N 1
ATOM 720 C CA . HIS A 1 93 ? 0.260 -5.613 -7.675 1.00 96.50 93 HIS A CA 1
ATOM 721 C C . HIS A 1 93 ? 0.505 -6.670 -8.748 1.00 96.50 93 HIS A C 1
ATOM 723 O O . HIS A 1 93 ? 1.088 -7.716 -8.455 1.00 96.50 93 HIS A O 1
ATOM 729 N N . ASN A 1 94 ? 0.117 -6.373 -9.985 1.00 96.56 94 ASN A N 1
ATOM 730 C CA . ASN A 1 94 ? 0.446 -7.164 -11.161 1.00 96.56 94 ASN A CA 1
ATOM 731 C C . ASN A 1 94 ? 0.529 -6.256 -12.397 1.00 96.56 94 ASN A C 1
ATOM 733 O O . ASN A 1 94 ? -0.460 -5.633 -12.764 1.00 96.56 94 ASN A O 1
ATOM 737 N N . ASP A 1 95 ? 1.708 -6.184 -13.015 1.00 93.94 95 ASP A N 1
ATOM 738 C CA . ASP A 1 95 ? 1.955 -5.494 -14.292 1.00 93.94 95 ASP A CA 1
ATOM 739 C C . ASP A 1 95 ? 1.337 -4.083 -14.435 1.00 93.94 95 ASP A C 1
ATOM 741 O O . ASP A 1 95 ? 0.659 -3.776 -15.409 1.00 93.94 95 ASP A O 1
ATOM 745 N N . GLY A 1 96 ? 1.541 -3.194 -13.457 1.00 93.62 96 GLY A N 1
ATOM 746 C CA . GLY A 1 96 ? 0.950 -1.843 -13.498 1.00 93.62 96 GLY A CA 1
ATOM 747 C C . GLY A 1 96 ? -0.365 -1.706 -12.753 1.00 93.62 96 GLY A C 1
ATOM 748 O O . GLY A 1 96 ? -0.654 -0.620 -12.261 1.00 93.62 96 GLY A O 1
ATOM 749 N N . LEU A 1 97 ? -1.117 -2.787 -12.575 1.00 97.25 97 LEU A N 1
ATOM 750 C CA . LEU A 1 97 ? -2.360 -2.756 -11.819 1.00 97.25 97 LEU A CA 1
ATOM 751 C C . LEU A 1 97 ? -2.084 -2.989 -10.334 1.00 97.25 97 LEU A C 1
ATOM 753 O O . LEU A 1 97 ? -1.499 -4.003 -9.953 1.00 97.25 97 LEU A O 1
ATOM 757 N N . VAL A 1 98 ? -2.526 -2.059 -9.492 1.00 98.00 98 VAL A N 1
ATOM 758 C CA . VAL A 1 98 ? -2.544 -2.212 -8.035 1.00 98.00 98 VAL A CA 1
ATOM 759 C C . VAL A 1 98 ? -3.988 -2.293 -7.566 1.00 98.00 98 VAL A C 1
ATOM 761 O O . VAL A 1 98 ? -4.784 -1.400 -7.853 1.00 98.00 98 VAL A O 1
ATOM 764 N N . GLU A 1 99 ? -4.318 -3.334 -6.808 1.00 98.31 99 GLU A N 1
ATOM 765 C CA . GLU A 1 99 ? -5.589 -3.415 -6.093 1.00 98.31 99 GLU A CA 1
ATOM 766 C C . GLU A 1 99 ? -5.346 -3.168 -4.605 1.00 98.31 99 GLU A C 1
ATOM 768 O O . GLU A 1 99 ? -4.414 -3.710 -4.008 1.00 98.31 99 GLU A O 1
ATOM 773 N N . LEU A 1 100 ? -6.187 -2.328 -4.008 1.00 98.44 100 LEU A N 1
ATOM 774 C CA . LEU A 1 100 ? -6.128 -1.966 -2.597 1.00 98.44 100 LEU A CA 1
ATOM 775 C C . LEU A 1 100 ? -7.515 -2.125 -1.980 1.00 98.44 100 LEU A C 1
ATOM 777 O O . LEU A 1 100 ? -8.499 -1.624 -2.523 1.00 98.44 100 LEU A O 1
ATOM 781 N N . ARG A 1 101 ? -7.582 -2.762 -0.812 1.00 98.19 101 ARG A N 1
ATOM 782 C CA . ARG A 1 101 ? -8.800 -2.859 -0.003 1.00 98.19 101 ARG A CA 1
ATOM 783 C C . ARG A 1 101 ? -8.464 -2.684 1.474 1.00 98.19 101 ARG A C 1
ATOM 785 O O . ARG A 1 101 ? -7.466 -3.231 1.937 1.00 98.19 101 ARG A O 1
ATOM 792 N N . ARG A 1 102 ? -9.301 -1.956 2.212 1.00 97.44 102 ARG A N 1
ATOM 793 C CA . ARG A 1 102 ? -9.225 -1.875 3.677 1.00 97.44 102 ARG A CA 1
ATOM 794 C C . ARG A 1 102 ? -9.797 -3.154 4.305 1.00 97.44 102 ARG A C 1
ATOM 796 O O . ARG A 1 102 ? -10.816 -3.651 3.831 1.00 97.44 102 ARG A O 1
ATOM 803 N N . GLU A 1 103 ? -9.114 -3.686 5.316 1.00 94.19 103 GLU A N 1
ATOM 804 C CA . GLU A 1 103 ? -9.575 -4.81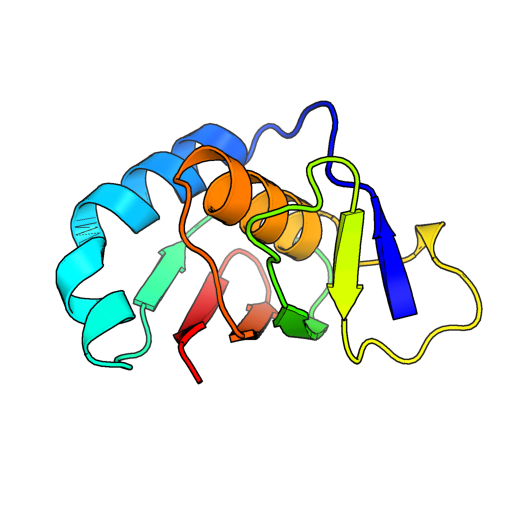5 6.147 1.00 94.19 103 GLU A CA 1
ATOM 805 C C . GLU A 1 103 ? -10.297 -4.339 7.412 1.00 94.19 103 GLU A C 1
ATOM 807 O O . GLU A 1 103 ? -9.926 -3.261 7.939 1.00 94.19 103 GLU A O 1
#

Organism: NCBI:txid2527994

Secondary structure (DSSP, 8-state):
-EEEPPS--TTHHHHHHHHHHTHHHHHTTPPEEEE-SS----EEEEEEE-SS-SSEEEE----S-GGGS-HHHHHHHHHHHHTT--EEEEEEEETTEEEEEE-